Protein AF-A0A3B1AAT2-F1 (afdb_monomer)

Foldseek 3Di:
DDDDDDDDDPPPDPVVVVVVVVVVVVVVVVVVVVVVCVVVPPCVQVADPVRPQGDVNVVVVVVVVVVVVVVVD

Structure (mmCIF, N/CA/C/O backbone):
data_AF-A0A3B1AAT2-F1
#
_entry.id   AF-A0A3B1AAT2-F1
#
loop_
_atom_site.group_PDB
_atom_site.id
_atom_site.type_symbol
_atom_site.label_atom_id
_atom_site.label_alt_id
_atom_site.label_comp_id
_atom_site.label_asym_id
_atom_site.label_entity_id
_atom_site.label_seq_id
_atom_site.pdbx_PDB_ins_code
_atom_site.Cartn_x
_atom_site.Cartn_y
_atom_site.Cartn_z
_atom_site.occupancy
_atom_site.B_iso_or_equiv
_atom_site.auth_seq_id
_atom_site.auth_comp_id
_atom_site.auth_asym_id
_atom_site.auth_atom_id
_atom_site.pdbx_PDB_model_num
ATOM 1 N N . MET A 1 1 ? -25.433 12.603 35.989 1.00 60.62 1 MET A N 1
ATOM 2 C CA . MET A 1 1 ? -24.380 11.681 35.508 1.00 60.62 1 MET A CA 1
ATOM 3 C C . MET A 1 1 ? -25.048 10.659 34.597 1.00 60.62 1 MET A C 1
ATOM 5 O O . MET A 1 1 ? -26.047 10.090 35.014 1.00 60.62 1 MET A O 1
ATOM 9 N N . LYS A 1 2 ? -24.604 10.501 33.342 1.00 64.75 2 LYS A N 1
ATOM 10 C CA . LYS A 1 2 ? -25.165 9.484 32.432 1.00 64.75 2 LYS A CA 1
ATOM 11 C C . LYS A 1 2 ? -24.597 8.117 32.841 1.0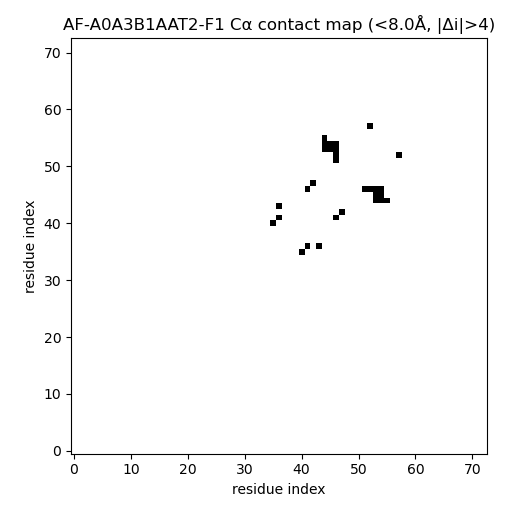0 64.75 2 LYS A C 1
ATOM 13 O O . LYS A 1 2 ? -23.378 8.029 32.961 1.00 64.75 2 LYS A O 1
ATOM 18 N N . PRO A 1 3 ? -25.427 7.093 33.100 1.00 73.12 3 PRO A N 1
ATOM 19 C CA . PRO A 1 3 ? -24.924 5.783 33.494 1.00 73.12 3 PRO A CA 1
ATOM 20 C C . PRO A 1 3 ? -24.155 5.143 32.331 1.00 73.12 3 PRO A C 1
ATOM 22 O O . PRO A 1 3 ? -24.637 5.116 31.199 1.00 73.12 3 PRO A O 1
ATOM 25 N N . SER A 1 4 ? -22.951 4.644 32.607 1.00 73.44 4 SER A N 1
ATOM 26 C CA . SER A 1 4 ? -22.151 3.855 31.673 1.00 73.44 4 SER A CA 1
ATOM 27 C C . SER A 1 4 ? -22.664 2.414 31.654 1.00 73.44 4 SER A C 1
ATOM 29 O O . SER A 1 4 ? -22.362 1.609 32.530 1.00 73.44 4 SER A O 1
ATOM 31 N N . THR A 1 5 ? -23.474 2.082 30.651 1.00 82.25 5 THR A N 1
ATOM 32 C CA . THR A 1 5 ? -23.884 0.700 30.372 1.00 82.25 5 THR A CA 1
ATOM 33 C C . THR A 1 5 ? -22.733 -0.081 29.749 1.00 82.25 5 THR A C 1
ATOM 35 O O . THR A 1 5 ? -22.331 0.210 28.623 1.00 82.25 5 THR A O 1
ATOM 38 N N . PHE A 1 6 ? -22.242 -1.101 30.452 1.00 81.00 6 PHE A N 1
ATOM 39 C CA . PHE A 1 6 ? -21.372 -2.120 29.868 1.00 81.00 6 PHE A CA 1
ATOM 40 C C . PHE A 1 6 ? -22.186 -2.991 28.901 1.00 81.00 6 PHE A C 1
ATOM 42 O O . PHE A 1 6 ? -23.244 -3.507 29.2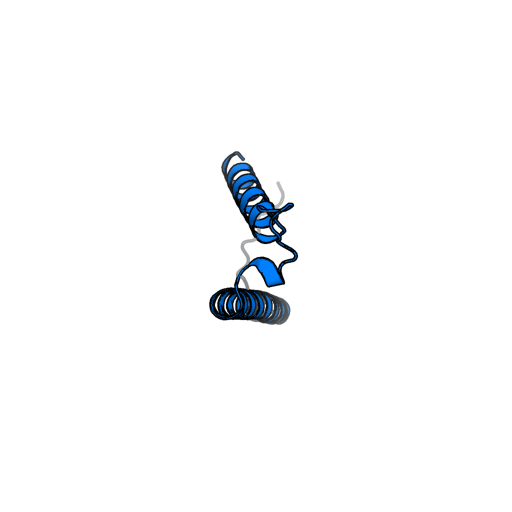60 1.00 81.00 6 PHE A O 1
ATOM 49 N N . ARG A 1 7 ? -21.708 -3.133 27.662 1.00 82.62 7 ARG A N 1
ATOM 50 C CA . ARG A 1 7 ? -22.272 -4.033 26.650 1.00 82.62 7 ARG A CA 1
ATOM 51 C C . ARG A 1 7 ? -21.170 -4.886 26.046 1.00 82.62 7 ARG A C 1
ATOM 53 O O . ARG A 1 7 ? -20.088 -4.386 25.756 1.00 82.62 7 ARG A O 1
ATOM 60 N N . GLU A 1 8 ? -21.482 -6.157 25.844 1.00 82.88 8 GLU A N 1
ATOM 61 C CA . GLU A 1 8 ? -20.615 -7.111 25.162 1.00 82.88 8 GLU A CA 1
ATOM 62 C C . GLU A 1 8 ? -20.713 -6.932 23.639 1.00 82.88 8 GLU A C 1
ATOM 64 O O . GLU A 1 8 ? -21.779 -6.613 23.100 1.00 82.88 8 GLU A O 1
ATOM 69 N N . ILE A 1 9 ? -19.592 -7.113 22.937 1.00 83.25 9 ILE A N 1
ATOM 70 C CA . ILE A 1 9 ? -19.563 -7.115 21.472 1.00 83.25 9 ILE A CA 1
ATOM 71 C C . ILE A 1 9 ? -20.125 -8.463 21.010 1.00 83.25 9 ILE A C 1
ATOM 73 O O . ILE A 1 9 ? -19.545 -9.501 21.301 1.00 83.25 9 ILE A O 1
ATOM 77 N N . SER A 1 10 ? -21.227 -8.463 20.257 1.00 82.00 10 SER A N 1
ATOM 78 C CA . SER A 1 10 ? -21.955 -9.688 19.873 1.00 82.00 10 SER A CA 1
ATOM 79 C C . SER A 1 10 ? -21.198 -10.646 18.938 1.00 82.00 10 SER A C 1
ATOM 81 O O . SER A 1 10 ? -21.712 -11.717 18.626 1.00 82.00 10 SER A O 1
ATOM 83 N N . GLY A 1 11 ? -20.019 -10.268 18.434 1.00 80.56 11 GLY A N 1
ATOM 84 C CA . GLY A 1 11 ? -19.125 -11.127 17.643 1.00 80.56 11 GLY A CA 1
ATOM 85 C C . GLY A 1 11 ? -19.620 -11.543 16.248 1.00 80.56 11 GLY A C 1
ATOM 86 O O . GLY A 1 11 ? -18.832 -12.042 15.454 1.00 80.56 11 GLY A O 1
ATOM 87 N N . ASN A 1 12 ? -20.889 -11.306 15.905 1.00 83.00 12 ASN A N 1
ATOM 88 C CA . ASN A 1 12 ? -21.511 -11.760 14.655 1.00 83.00 12 ASN A CA 1
ATOM 89 C C . ASN A 1 12 ? -21.791 -10.610 13.667 1.00 83.00 12 ASN A C 1
ATOM 91 O O . ASN A 1 12 ? -22.858 -10.522 13.060 1.00 83.00 12 ASN A O 1
ATOM 95 N N . SER A 1 13 ? -20.857 -9.663 13.546 1.00 88.12 13 SER A N 1
ATOM 96 C CA . SER A 1 13 ? -2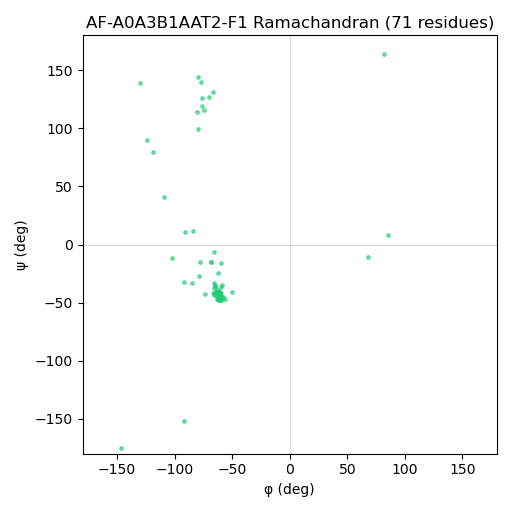1.017 -8.537 12.621 1.00 88.12 13 SER A CA 1
ATOM 97 C C . SER A 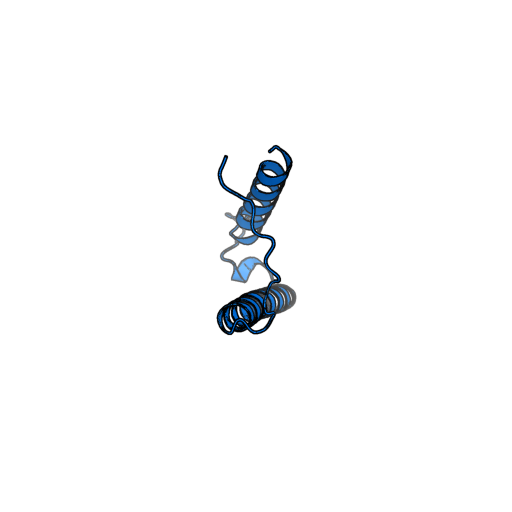1 13 ? -20.656 -8.960 11.198 1.00 88.12 13 SER A C 1
ATOM 99 O O . SER A 1 13 ? -19.492 -9.220 10.895 1.00 88.12 13 SER A O 1
ATOM 101 N N . SER A 1 14 ? -21.635 -8.973 10.295 1.00 91.06 14 SER A N 1
ATOM 102 C CA . SER A 1 14 ? -21.385 -9.179 8.861 1.00 91.06 14 SER A CA 1
ATOM 103 C C . SER A 1 14 ? -20.442 -8.116 8.285 1.00 91.06 14 SER A C 1
ATOM 105 O O . SER A 1 14 ? -19.592 -8.427 7.453 1.00 91.06 14 SER A O 1
ATOM 107 N N . GLY A 1 15 ? -20.531 -6.877 8.781 1.00 93.00 15 GLY A N 1
ATOM 108 C CA . GLY A 1 15 ? -19.639 -5.783 8.397 1.00 93.00 15 GLY A CA 1
ATOM 109 C C . GLY A 1 15 ? -18.183 -6.023 8.803 1.00 93.00 15 GLY A C 1
ATOM 110 O O . GLY A 1 15 ? -17.279 -5.669 8.051 1.00 93.00 15 GLY A O 1
ATOM 111 N N . TYR A 1 16 ? -17.945 -6.676 9.947 1.00 92.56 16 TYR A N 1
ATOM 112 C CA . TYR A 1 16 ? -16.593 -7.065 10.360 1.00 92.56 16 TYR A CA 1
ATOM 113 C C . TYR A 1 16 ? -15.973 -8.048 9.363 1.00 92.56 16 TYR A C 1
ATOM 115 O O . TYR A 1 16 ? -14.858 -7.828 8.897 1.00 92.56 16 TYR A O 1
ATOM 123 N N . TRP A 1 17 ? -16.715 -9.088 8.979 1.00 94.12 17 TRP A N 1
ATOM 124 C CA . TRP A 1 17 ? -16.240 -10.078 8.011 1.00 94.12 17 TRP A CA 1
ATOM 125 C C . TRP A 1 17 ? -16.038 -9.489 6.614 1.00 94.12 17 TRP A C 1
ATOM 127 O O . TRP A 1 17 ? -15.055 -9.822 5.954 1.00 94.12 17 TRP A O 1
ATOM 137 N N . ALA A 1 18 ? -16.914 -8.578 6.182 1.00 96.06 18 ALA A N 1
ATOM 138 C CA . ALA A 1 18 ? -16.747 -7.858 4.922 1.00 96.06 18 ALA A CA 1
ATOM 139 C C . ALA A 1 18 ? -15.466 -7.006 4.916 1.00 96.06 18 ALA A C 1
ATOM 141 O O . ALA A 1 18 ? -14.688 -7.070 3.964 1.00 96.06 18 ALA A O 1
ATOM 142 N N . LEU A 1 19 ? -15.212 -6.256 5.995 1.00 95.88 19 LEU A N 1
ATOM 143 C CA . LEU A 1 19 ? -13.991 -5.466 6.142 1.00 95.88 19 LEU A CA 1
ATOM 144 C C . LEU A 1 19 ? -12.746 -6.359 6.174 1.00 95.88 19 LEU A C 1
ATOM 146 O O . LEU A 1 19 ? -11.770 -6.069 5.488 1.00 95.88 19 LEU A O 1
ATOM 150 N N . LEU A 1 20 ? -12.786 -7.455 6.932 1.00 96.31 20 LEU A N 1
ATOM 151 C CA . LEU A 1 20 ? -11.684 -8.410 7.024 1.00 96.31 20 LEU A CA 1
ATOM 152 C C . LEU A 1 20 ? -11.364 -9.023 5.658 1.00 96.31 20 LEU A C 1
ATOM 154 O O . LEU A 1 20 ? -10.201 -9.057 5.263 1.00 96.31 20 LEU A O 1
ATOM 158 N N . GLY A 1 21 ? -12.386 -9.451 4.913 1.00 97.62 21 GLY A N 1
ATOM 159 C CA . GLY A 1 21 ? -12.221 -9.964 3.555 1.00 97.62 21 GLY A CA 1
ATOM 160 C C . GLY A 1 21 ? -11.614 -8.922 2.614 1.00 97.62 21 GLY A C 1
ATOM 161 O O . GLY A 1 21 ? -10.668 -9.223 1.891 1.00 97.62 21 GLY A O 1
ATOM 162 N N . PHE A 1 22 ? -12.096 -7.678 2.670 1.00 98.06 22 PHE A N 1
ATOM 163 C CA . PHE A 1 22 ? -11.558 -6.580 1.868 1.00 98.06 22 PHE A CA 1
ATOM 164 C C . PHE A 1 22 ? -10.083 -6.284 2.183 1.00 98.06 22 PHE A C 1
ATOM 166 O O . PHE A 1 22 ? -9.262 -6.195 1.270 1.00 98.06 22 PHE A O 1
ATOM 173 N N . LEU A 1 23 ? -9.718 -6.185 3.464 1.00 98.00 23 LEU A N 1
ATOM 174 C CA . LEU A 1 23 ? -8.326 -5.983 3.875 1.00 98.00 23 LEU A CA 1
ATOM 175 C C . LEU A 1 23 ? -7.439 -7.168 3.469 1.00 98.00 23 LEU A C 1
ATOM 177 O O . LEU A 1 23 ? -6.320 -6.963 3.004 1.00 98.00 23 LEU A O 1
ATOM 181 N N . GLY A 1 24 ? -7.948 -8.399 3.570 1.00 98.31 24 GLY A N 1
ATOM 182 C CA . GLY A 1 24 ? -7.259 -9.597 3.089 1.00 98.31 24 GLY A CA 1
ATOM 183 C C . GLY A 1 24 ? -6.974 -9.555 1.584 1.00 98.31 24 GLY A C 1
ATOM 184 O O . GLY A 1 24 ? -5.866 -9.884 1.161 1.00 98.31 24 GLY A O 1
ATOM 185 N N . LEU A 1 25 ? -7.929 -9.079 0.777 1.00 98.44 25 LEU A N 1
ATOM 186 C CA . LEU A 1 25 ? -7.730 -8.876 -0.663 1.00 98.44 25 LEU A CA 1
ATOM 187 C C . LEU A 1 25 ? -6.651 -7.827 -0.955 1.00 98.44 25 LEU A C 1
ATOM 189 O O . LEU A 1 25 ? -5.820 -8.047 -1.834 1.00 98.44 25 LEU A O 1
ATOM 193 N N . LEU A 1 26 ? -6.620 -6.718 -0.208 1.00 97.88 26 LEU A N 1
ATOM 194 C CA . LEU A 1 26 ? -5.569 -5.705 -0.355 1.00 97.88 26 LEU A CA 1
ATOM 195 C C . LEU A 1 26 ? -4.177 -6.269 -0.040 1.00 97.88 26 LEU A C 1
ATOM 197 O O . LEU A 1 26 ? -3.229 -6.001 -0.778 1.00 97.88 26 LEU A O 1
ATOM 201 N N . ILE A 1 27 ? -4.053 -7.087 1.009 1.00 97.94 27 ILE A N 1
ATOM 202 C CA . ILE A 1 27 ? -2.791 -7.761 1.351 1.00 97.94 27 ILE A CA 1
ATOM 203 C C . ILE A 1 27 ? -2.370 -8.715 0.229 1.00 97.94 27 ILE A C 1
ATOM 205 O O . ILE A 1 27 ? -1.218 -8.680 -0.204 1.00 97.94 27 ILE A O 1
ATOM 209 N N . ALA A 1 28 ? -3.294 -9.534 -0.282 1.00 98.38 28 ALA A N 1
ATOM 210 C CA . ALA A 1 28 ? -3.012 -10.459 -1.377 1.00 98.38 28 ALA A CA 1
ATOM 211 C C . ALA A 1 28 ? -2.553 -9.725 -2.650 1.00 98.38 28 ALA A C 1
ATOM 213 O O . ALA A 1 28 ? -1.588 -10.144 -3.288 1.00 98.38 28 ALA A O 1
ATOM 214 N N . ALA A 1 29 ? -3.186 -8.595 -2.984 1.00 97.81 29 ALA A N 1
ATOM 215 C CA . ALA A 1 29 ? -2.762 -7.742 -4.092 1.00 97.81 29 ALA A CA 1
ATOM 216 C C . ALA A 1 29 ? -1.349 -7.170 -3.874 1.00 97.81 29 ALA A C 1
ATOM 218 O O . ALA A 1 29 ? -0.535 -7.185 -4.797 1.00 97.81 29 ALA A O 1
ATOM 219 N N . GLY A 1 30 ? -1.030 -6.727 -2.653 1.00 95.44 30 GLY A N 1
ATOM 220 C CA . GLY A 1 30 ? 0.307 -6.251 -2.289 1.00 95.44 30 GLY A CA 1
ATOM 221 C C . GLY A 1 30 ? 1.385 -7.332 -2.426 1.00 95.44 30 GLY A C 1
ATOM 222 O O . GLY A 1 30 ? 2.441 -7.077 -3.003 1.00 95.44 30 GLY A O 1
ATOM 223 N N . LEU A 1 31 ? 1.101 -8.556 -1.971 1.00 97.56 31 LEU A N 1
ATOM 224 C CA . LEU A 1 31 ? 1.996 -9.707 -2.145 1.00 97.56 31 LEU A CA 1
ATOM 225 C C . LEU A 1 31 ? 2.188 -10.062 -3.625 1.00 97.56 31 LEU A C 1
ATOM 227 O O . LEU A 1 31 ? 3.314 -10.307 -4.055 1.00 97.56 31 LEU A O 1
ATOM 231 N N . GLY A 1 32 ? 1.112 -10.034 -4.417 1.00 97.44 32 GLY A N 1
ATOM 232 C CA . GLY A 1 32 ? 1.181 -10.235 -5.865 1.00 97.44 32 GLY A CA 1
ATOM 233 C C . GLY A 1 32 ? 2.046 -9.182 -6.562 1.00 97.44 32 GLY A C 1
ATOM 234 O O . GLY A 1 32 ? 2.872 -9.525 -7.405 1.00 97.44 32 GLY A O 1
ATOM 235 N N . ALA A 1 33 ? 1.921 -7.912 -6.169 1.00 95.31 33 ALA A N 1
ATOM 236 C CA . ALA A 1 33 ? 2.754 -6.831 -6.689 1.00 95.31 33 ALA A CA 1
ATOM 237 C C . ALA A 1 33 ? 4.234 -7.004 -6.307 1.00 95.31 33 ALA A C 1
ATOM 239 O O . ALA A 1 33 ? 5.105 -6.810 -7.155 1.00 95.31 33 ALA A O 1
ATOM 240 N N . ALA A 1 34 ? 4.527 -7.405 -5.064 1.00 94.81 34 ALA A N 1
ATOM 241 C CA . ALA A 1 34 ? 5.890 -7.693 -4.619 1.00 94.81 34 ALA A CA 1
ATOM 242 C C . ALA A 1 34 ? 6.516 -8.834 -5.433 1.00 94.81 34 ALA A C 1
ATOM 244 O O . ALA A 1 34 ? 7.609 -8.679 -5.973 1.00 94.81 34 ALA A O 1
ATOM 245 N N . TRP A 1 35 ? 5.786 -9.938 -5.606 1.00 97.25 35 TRP A N 1
ATOM 246 C CA . TRP A 1 35 ? 6.230 -11.068 -6.421 1.00 97.25 35 TRP A CA 1
ATOM 247 C C . TRP A 1 35 ? 6.453 -10.679 -7.889 1.00 97.25 35 TRP A C 1
ATOM 249 O O . TRP A 1 35 ? 7.435 -11.096 -8.502 1.00 97.25 35 TRP A O 1
ATOM 259 N N . TYR A 1 36 ? 5.585 -9.837 -8.452 1.00 96.81 36 TYR A N 1
ATOM 260 C CA . TYR A 1 36 ? 5.730 -9.348 -9.821 1.00 96.81 36 TYR A CA 1
ATOM 261 C C . TYR A 1 36 ? 6.965 -8.452 -10.000 1.00 96.81 36 TYR A C 1
ATOM 263 O O . TYR A 1 36 ? 7.700 -8.624 -10.974 1.00 96.81 36 TYR A O 1
ATOM 271 N N . MET A 1 37 ? 7.221 -7.530 -9.064 1.00 95.69 37 MET A N 1
ATOM 272 C CA . MET A 1 37 ? 8.421 -6.682 -9.078 1.00 95.69 37 MET A CA 1
ATOM 273 C C . MET A 1 37 ? 9.706 -7.490 -8.899 1.00 95.69 37 MET A C 1
ATOM 275 O O . MET A 1 37 ? 10.698 -7.160 -9.540 1.00 95.69 37 MET A O 1
ATOM 279 N N . GLU A 1 38 ? 9.685 -8.549 -8.089 1.00 95.38 38 GLU A N 1
ATOM 280 C CA . GLU A 1 38 ? 10.834 -9.445 -7.907 1.00 95.38 38 GLU A CA 1
ATOM 281 C C . GLU A 1 38 ? 11.272 -10.067 -9.243 1.00 95.38 38 GLU A C 1
ATOM 283 O O . GLU A 1 38 ? 12.452 -10.072 -9.581 1.00 95.38 38 GLU A O 1
ATOM 288 N N . HIS A 1 39 ? 10.313 -10.541 -10.047 1.00 97.06 39 HIS A N 1
ATOM 289 C CA . HIS A 1 39 ? 10.610 -11.249 -11.297 1.00 97.06 39 HIS A CA 1
ATOM 290 C C . HIS A 1 39 ? 10.836 -10.318 -12.491 1.00 97.06 39 HIS A C 1
ATOM 292 O O . HIS A 1 39 ? 11.605 -10.646 -13.391 1.00 97.06 39 HIS A O 1
ATOM 298 N N . ASN A 1 40 ? 10.151 -9.173 -12.532 1.00 96.06 40 ASN A N 1
ATOM 299 C CA . ASN A 1 40 ? 10.192 -8.264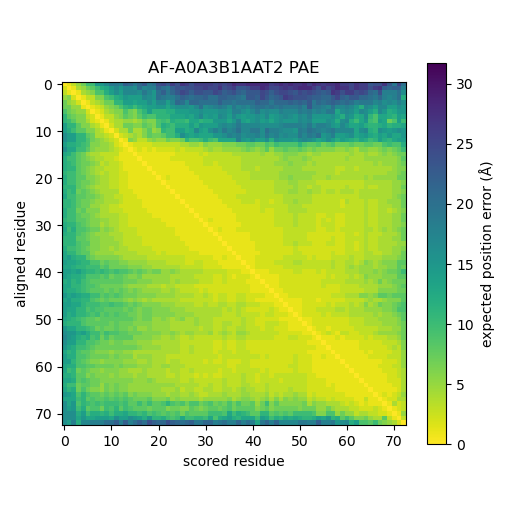 -13.681 1.00 96.06 40 ASN A CA 1
ATOM 300 C C . ASN A 1 40 ? 11.097 -7.050 -13.443 1.00 96.06 40 ASN A C 1
ATOM 302 O O . ASN A 1 40 ? 11.418 -6.340 -14.391 1.00 96.06 40 ASN A O 1
ATOM 306 N N . GLY A 1 41 ? 11.535 -6.817 -12.206 1.00 93.00 41 GLY A N 1
ATOM 307 C CA . GLY A 1 41 ? 12.330 -5.664 -11.801 1.00 93.00 41 GLY A CA 1
ATOM 308 C C . GLY A 1 41 ? 11.496 -4.407 -11.536 1.00 93.00 41 GLY A C 1
ATOM 309 O O . GLY A 1 41 ? 10.347 -4.273 -11.954 1.00 93.00 41 GLY A O 1
ATOM 310 N N . HIS A 1 42 ? 12.100 -3.429 -10.857 1.00 92.69 42 HIS A N 1
ATOM 311 C CA . HIS A 1 42 ? 11.404 -2.224 -10.383 1.00 92.69 42 HIS A CA 1
ATOM 312 C C . HIS A 1 42 ? 10.935 -1.256 -11.483 1.00 92.69 42 HIS A C 1
ATOM 314 O O . HIS A 1 42 ? 10.088 -0.401 -11.217 1.00 92.69 42 HIS A O 1
ATOM 320 N N . TRP A 1 43 ? 11.426 -1.382 -12.720 1.00 93.88 43 TRP A N 1
ATOM 321 C CA . TRP A 1 43 ? 11.031 -0.511 -13.837 1.00 93.88 43 TRP A CA 1
ATOM 322 C C . TRP A 1 43 ? 9.535 -0.611 -14.174 1.00 93.88 43 TRP A C 1
ATOM 324 O O . TRP A 1 43 ? 8.947 0.366 -14.635 1.00 93.88 43 TRP A O 1
ATOM 334 N N . VAL A 1 44 ? 8.886 -1.738 -13.847 1.00 94.56 44 VAL A N 1
ATOM 335 C CA . VAL A 1 44 ? 7.432 -1.929 -14.012 1.00 94.56 44 VAL A CA 1
ATOM 336 C C . VAL A 1 44 ? 6.592 -0.925 -13.218 1.00 94.56 44 VAL A C 1
ATOM 338 O O . VAL A 1 44 ? 5.409 -0.750 -13.486 1.00 94.56 44 VAL A O 1
ATOM 341 N N . THR A 1 45 ? 7.206 -0.239 -12.253 1.00 93.56 45 THR A N 1
ATOM 342 C CA . THR A 1 45 ? 6.576 0.816 -11.449 1.00 93.56 45 THR A CA 1
ATOM 343 C C . THR A 1 45 ? 6.740 2.218 -12.052 1.00 93.56 45 THR A C 1
ATOM 345 O O . THR A 1 45 ? 6.448 3.215 -11.394 1.00 93.56 45 THR A O 1
ATOM 348 N N . GLY A 1 46 ? 7.217 2.313 -13.300 1.00 91.19 46 GLY A N 1
ATOM 349 C CA . GLY A 1 46 ? 7.494 3.575 -13.997 1.00 91.19 46 GLY A CA 1
ATOM 350 C C . GLY A 1 46 ? 8.878 4.161 -13.702 1.00 91.19 46 GLY A C 1
ATOM 351 O O . GLY A 1 46 ? 9.165 5.291 -1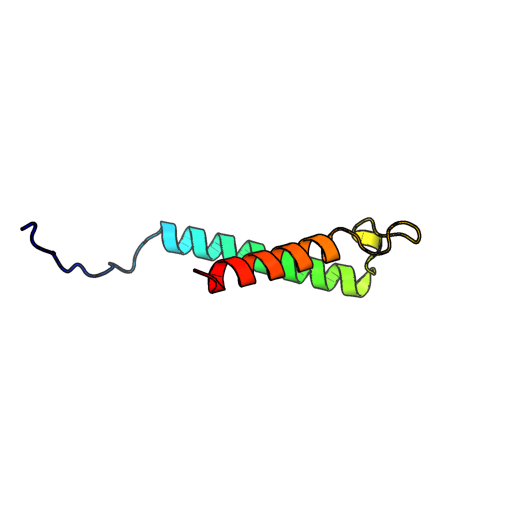4.093 1.00 91.19 46 GLY A O 1
ATOM 352 N N . MET A 1 47 ? 9.735 3.409 -13.008 1.00 96.56 47 MET A N 1
ATOM 353 C CA . MET A 1 47 ? 11.106 3.808 -12.692 1.00 96.56 47 MET A CA 1
ATOM 354 C C . MET A 1 47 ? 12.017 3.643 -13.910 1.00 96.56 47 MET A C 1
ATOM 356 O O . MET A 1 47 ? 11.933 2.655 -14.637 1.00 96.56 47 MET A O 1
ATOM 360 N N . ASN A 1 48 ? 12.914 4.602 -14.118 1.00 94.69 48 ASN A N 1
ATOM 361 C CA . ASN A 1 48 ? 13.906 4.574 -15.190 1.00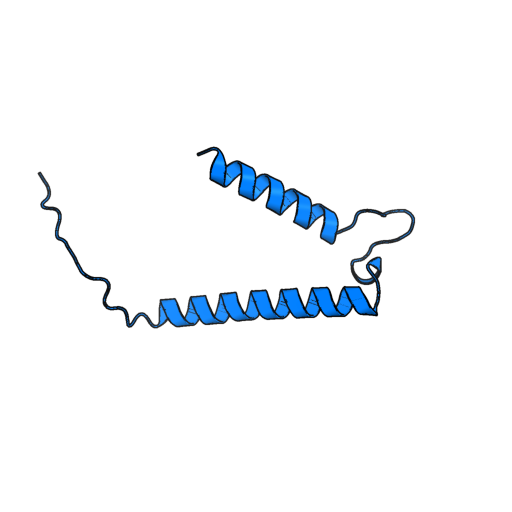 94.69 48 ASN A CA 1
ATOM 362 C C . ASN A 1 48 ? 15.209 5.250 -14.723 1.00 94.69 48 ASN A C 1
ATOM 364 O O . ASN A 1 48 ? 15.329 5.662 -13.573 1.00 94.69 48 ASN A O 1
ATOM 368 N N . ASN A 1 49 ? 16.189 5.400 -15.615 1.00 94.81 49 ASN A N 1
ATOM 369 C CA . ASN A 1 49 ? 17.490 5.980 -15.254 1.00 94.81 49 ASN A CA 1
ATOM 370 C C . ASN A 1 49 ? 17.442 7.480 -14.900 1.00 94.81 49 ASN A C 1
ATOM 372 O O . ASN A 1 49 ? 18.399 7.994 -14.330 1.00 94.81 49 ASN A O 1
ATOM 376 N N . GLN A 1 50 ? 16.361 8.189 -15.235 1.00 96.06 50 GLN A N 1
ATOM 377 C CA . GLN A 1 50 ? 16.141 9.584 -14.831 1.00 96.06 50 GLN A CA 1
ATOM 378 C C . GLN A 1 50 ? 15.358 9.669 -13.513 1.00 96.06 50 GLN A C 1
ATOM 380 O O . GLN A 1 50 ? 15.576 10.576 -12.716 1.00 96.06 50 GLN A O 1
ATOM 385 N N . ILE A 1 51 ? 14.462 8.709 -13.272 1.00 93.31 51 ILE A N 1
ATOM 386 C CA . ILE A 1 51 ? 13.597 8.616 -12.096 1.00 93.31 51 ILE A CA 1
ATOM 387 C C . ILE A 1 51 ? 13.930 7.315 -11.368 1.00 93.31 51 ILE A C 1
ATOM 389 O O . ILE A 1 51 ? 13.245 6.296 -11.492 1.00 93.31 51 ILE A O 1
ATOM 393 N N . VAL A 1 52 ? 15.020 7.373 -10.602 1.00 93.12 52 VAL A N 1
ATOM 394 C CA . VAL A 1 52 ? 15.564 6.224 -9.865 1.00 93.12 52 VAL A CA 1
ATOM 395 C C . VAL A 1 52 ? 14.800 5.910 -8.580 1.00 93.12 52 VAL A C 1
ATOM 397 O O . VAL A 1 52 ? 14.955 4.811 -8.064 1.00 93.12 52 VAL A O 1
ATOM 400 N N . TRP A 1 53 ? 13.962 6.832 -8.084 1.00 92.19 53 TRP A N 1
ATOM 401 C CA . TRP A 1 53 ? 13.061 6.658 -6.935 1.00 92.19 53 TRP A CA 1
ATOM 402 C C . TRP A 1 53 ? 11.619 6.968 -7.353 1.00 92.19 53 TRP A C 1
ATOM 404 O O . TRP A 1 53 ? 11.171 8.111 -7.302 1.00 92.19 53 TRP A O 1
ATOM 414 N N . GLY A 1 54 ? 10.903 5.944 -7.818 1.00 92.06 54 GLY A N 1
ATOM 415 C CA . GLY A 1 54 ? 9.513 6.066 -8.268 1.00 92.06 54 GLY A CA 1
ATOM 416 C C . GLY A 1 54 ? 8.479 5.793 -7.172 1.00 92.06 54 GLY A C 1
ATOM 417 O O . GLY A 1 54 ? 8.741 5.949 -5.977 1.00 92.06 54 GLY A O 1
ATOM 418 N N . MET A 1 55 ? 7.299 5.325 -7.590 1.00 92.44 55 MET A N 1
ATOM 419 C CA . MET A 1 55 ? 6.149 5.065 -6.709 1.00 92.44 55 MET A CA 1
ATOM 420 C C . MET A 1 55 ? 6.458 4.214 -5.461 1.00 92.44 55 MET A C 1
ATOM 422 O O . MET A 1 55 ? 5.985 4.589 -4.386 1.00 92.44 55 MET A O 1
ATOM 426 N N . PRO A 1 56 ? 7.273 3.138 -5.525 1.00 93.19 56 PRO A N 1
ATOM 427 C CA . PRO A 1 56 ? 7.590 2.344 -4.336 1.00 93.19 56 PRO A CA 1
ATOM 428 C C . PRO A 1 56 ? 8.282 3.151 -3.230 1.00 93.19 56 PRO A C 1
ATOM 430 O O . PRO A 1 56 ? 7.994 2.959 -2.051 1.00 93.19 56 PRO A O 1
ATOM 433 N N . HIS A 1 57 ? 9.154 4.094 -3.603 1.00 95.44 57 HIS A N 1
ATOM 434 C CA . HIS A 1 57 ? 9.892 4.921 -2.646 1.00 95.44 57 HIS A CA 1
ATOM 435 C C . HIS A 1 57 ? 8.985 5.976 -2.007 1.00 95.44 57 HIS A C 1
ATOM 437 O O . HIS A 1 57 ? 9.018 6.160 -0.792 1.00 95.44 57 HIS A O 1
ATOM 443 N N . VAL A 1 58 ? 8.125 6.621 -2.804 1.00 95.31 58 VAL A N 1
ATOM 444 C CA . VAL A 1 58 ? 7.132 7.583 -2.295 1.00 95.31 58 VAL A CA 1
ATOM 445 C C . VAL A 1 58 ? 6.204 6.910 -1.284 1.00 95.31 58 VAL A C 1
ATOM 447 O O . VAL A 1 58 ? 5.966 7.455 -0.207 1.00 95.31 58 VAL A O 1
ATOM 450 N N . PHE A 1 59 ? 5.723 5.704 -1.596 1.00 93.69 59 PHE A N 1
ATOM 451 C CA . PHE A 1 59 ? 4.857 4.948 -0.695 1.00 93.69 59 PHE A CA 1
ATOM 452 C C . PHE A 1 59 ? 5.578 4.538 0.596 1.00 93.69 59 PHE A C 1
ATOM 454 O O . PHE A 1 59 ? 5.019 4.692 1.679 1.00 93.69 59 PHE A O 1
ATOM 461 N N . ALA A 1 60 ? 6.836 4.093 0.507 1.00 94.69 60 ALA A N 1
ATOM 462 C CA . ALA A 1 60 ? 7.639 3.766 1.683 1.00 94.69 60 ALA A CA 1
ATOM 463 C C . ALA A 1 60 ? 7.805 4.973 2.623 1.00 94.69 60 ALA A C 1
ATOM 465 O O . ALA A 1 60 ? 7.552 4.856 3.821 1.00 94.69 60 ALA A O 1
ATOM 466 N N . VAL A 1 61 ? 8.156 6.150 2.088 1.00 96.62 61 VAL A N 1
ATOM 467 C CA . VAL A 1 61 ? 8.285 7.381 2.888 1.00 96.62 61 VAL A CA 1
ATOM 468 C C . VAL A 1 61 ? 6.943 7.784 3.499 1.00 96.62 61 VAL A C 1
ATOM 470 O O . VAL A 1 61 ? 6.891 8.114 4.682 1.00 96.62 61 VAL A O 1
ATOM 473 N N . PHE A 1 62 ? 5.852 7.710 2.732 1.00 96.00 62 PHE A N 1
ATOM 474 C CA . PHE A 1 62 ? 4.508 7.981 3.243 1.00 96.00 62 PHE A CA 1
ATOM 475 C C . PHE A 1 62 ? 4.164 7.091 4.444 1.00 96.00 62 PHE A C 1
ATOM 477 O O . PHE A 1 62 ? 3.718 7.605 5.467 1.00 96.00 62 PHE A O 1
ATOM 484 N N . LEU A 1 63 ? 4.416 5.781 4.356 1.00 94.94 63 LEU A N 1
ATOM 485 C CA . LEU A 1 63 ? 4.153 4.848 5.454 1.00 94.94 63 LEU A CA 1
ATOM 486 C C . LEU A 1 63 ? 5.010 5.138 6.689 1.00 94.94 63 LEU A C 1
ATOM 488 O O . LEU A 1 63 ? 4.495 5.090 7.803 1.00 94.94 63 LEU A O 1
ATOM 492 N N . ILE A 1 64 ? 6.290 5.471 6.506 1.00 95.81 64 ILE A N 1
ATOM 493 C CA . ILE A 1 64 ? 7.185 5.840 7.613 1.00 95.81 64 ILE A CA 1
ATOM 494 C C . ILE A 1 64 ? 6.652 7.084 8.336 1.00 95.81 64 ILE A C 1
ATOM 496 O O . ILE A 1 64 ? 6.537 7.088 9.561 1.00 95.81 64 ILE A O 1
ATOM 500 N N . VAL A 1 65 ? 6.280 8.126 7.587 1.00 96.25 65 VAL A N 1
ATOM 501 C CA . VAL A 1 65 ? 5.740 9.370 8.159 1.00 96.25 65 VAL A CA 1
ATOM 502 C C . VAL A 1 65 ? 4.381 9.131 8.817 1.00 96.25 65 VAL A C 1
ATOM 504 O O . VAL A 1 65 ? 4.152 9.618 9.922 1.00 96.25 65 VAL A O 1
ATOM 507 N N . ALA A 1 66 ? 3.498 8.349 8.194 1.00 95.31 66 ALA A N 1
ATOM 508 C CA . ALA A 1 66 ? 2.202 7.993 8.766 1.00 95.31 66 ALA A CA 1
ATOM 509 C C . ALA A 1 66 ? 2.355 7.223 10.090 1.00 95.31 66 ALA A C 1
ATOM 511 O O . ALA A 1 66 ? 1.682 7.547 11.068 1.00 95.31 66 ALA A O 1
ATOM 512 N N . ALA A 1 67 ? 3.279 6.258 10.151 1.00 94.88 67 ALA A N 1
ATOM 513 C CA . ALA A 1 67 ? 3.583 5.512 11.369 1.00 94.88 67 ALA A CA 1
ATOM 514 C C . ALA A 1 67 ? 4.170 6.416 12.464 1.00 94.88 67 ALA A C 1
ATOM 516 O O . ALA A 1 67 ? 3.749 6.341 13.617 1.00 94.88 67 ALA A O 1
ATOM 517 N N . SER A 1 68 ? 5.091 7.316 12.103 1.00 96.25 68 SER A N 1
ATOM 518 C CA . SER A 1 68 ? 5.631 8.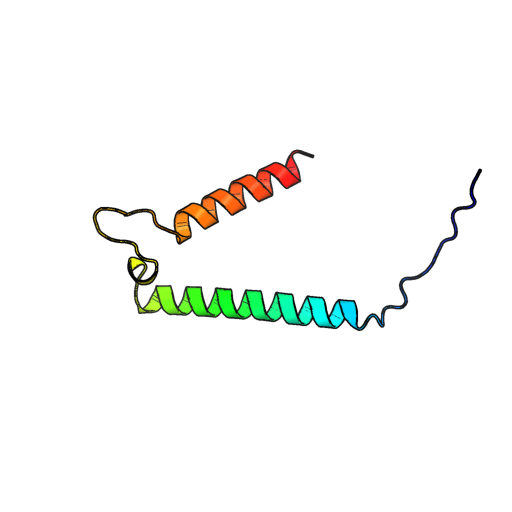307 13.038 1.00 96.25 68 SER A CA 1
ATOM 519 C C . SER A 1 68 ? 4.545 9.240 13.573 1.00 96.25 68 SER A C 1
ATOM 521 O O . SER A 1 68 ? 4.554 9.560 14.758 1.00 96.25 68 SER A O 1
ATOM 523 N N . GLY A 1 69 ? 3.612 9.674 12.722 1.00 92.56 69 GLY A N 1
ATOM 524 C CA . GLY A 1 69 ? 2.483 10.512 13.119 1.00 92.56 69 GLY A CA 1
ATOM 525 C C . GLY A 1 69 ? 1.544 9.800 14.089 1.00 92.56 69 GLY A C 1
ATOM 526 O O . GLY A 1 69 ? 1.128 10.405 15.067 1.00 92.56 69 GLY A O 1
ATOM 527 N N . ALA A 1 70 ? 1.266 8.512 13.864 1.00 91.31 70 ALA A N 1
ATOM 528 C CA . ALA A 1 70 ? 0.442 7.705 14.763 1.00 91.31 70 ALA A CA 1
ATOM 529 C C . ALA A 1 70 ? 1.086 7.490 16.145 1.00 91.31 70 ALA A C 1
ATOM 531 O O . ALA A 1 70 ? 0.368 7.411 17.136 1.00 91.31 70 ALA A O 1
ATOM 532 N N . LEU A 1 71 ? 2.419 7.398 16.213 1.00 89.88 71 LEU A N 1
ATOM 533 C CA . LEU A 1 71 ? 3.154 7.234 17.473 1.00 89.88 71 LEU A CA 1
ATOM 534 C C . LEU A 1 71 ? 3.315 8.546 18.257 1.00 89.88 71 LEU A C 1
ATOM 536 O O . LEU A 1 71 ? 3.477 8.511 19.470 1.00 89.88 71 LEU A O 1
ATOM 540 N N . ASN A 1 72 ? 3.310 9.693 17.578 1.00 87.00 72 ASN A N 1
ATOM 541 C CA . ASN A 1 72 ? 3.525 11.006 18.193 1.00 87.00 72 ASN A CA 1
ATOM 542 C C . ASN A 1 72 ? 2.246 11.619 18.810 1.00 87.00 72 ASN A C 1
ATOM 544 O O . ASN A 1 72 ? 2.232 12.811 19.117 1.00 87.00 72 ASN A O 1
ATOM 548 N N . VAL A 1 73 ? 1.167 10.835 18.939 1.00 56.75 73 VAL A N 1
ATOM 549 C CA . VAL A 1 73 ? -0.091 11.228 19.604 1.00 56.75 73 VAL A CA 1
ATOM 550 C C . VAL A 1 73 ? -0.082 10.796 21.063 1.00 56.75 73 VAL A C 1
ATOM 552 O O . VAL A 1 73 ? 0.338 9.649 21.333 1.00 56.75 73 VAL A O 1
#

Solvent-accessible surface area (backb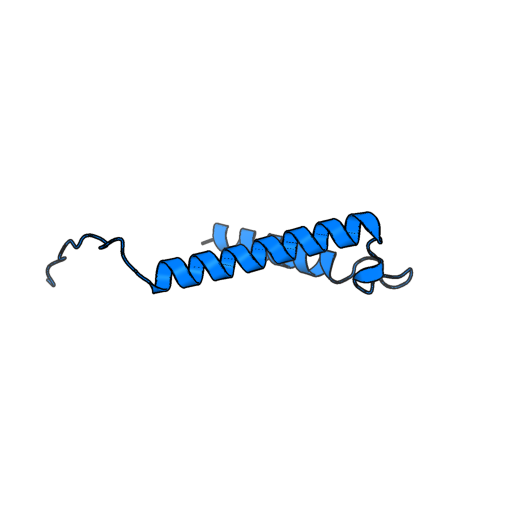one atoms only — not comparable to full-atom values): 4542 Å² total; per-residue (Å²): 133,85,83,84,77,88,76,82,80,83,85,77,54,67,66,57,54,52,51,51,52,52,54,51,51,54,50,52,51,52,50,52,50,51,56,48,34,72,76,69,37,67,48,82,60,76,29,45,97,88,41,81,72,36,58,72,52,56,51,51,53,49,51,54,52,51,52,51,56,66,66,74,106

pLDDT: mean 91.48, std 8.51, range [56.75, 98.44]

Secondary structure (DSSP, 8-state):
----------S--HHHHHHHHHHHHHHHHHHHHHHHHHHH-GGGGT--SS-SS-HHHHHHHHHHHHHHHHHT-

Radius of gyration: 20.13 Å; Cα contacts (8 Å, |Δi|>4): 15; chains: 1; bounding box: 43×23×51 Å

Organism: NCBI:txid652676

Mean predicted aligned error: 6.43 Å

Sequence (73 aa):
MKPSTFREISGNSSGYWALLGFLGLLIAAGLGAAWYMEHNGHWVTGMNNQIVWGMPHVFAVFLIVAASGALNV